Protein AF-A0A930R4G4-F1 (afdb_monomer_lite)

pLDDT: mean 79.92, std 14.01, range [35.41, 93.25]

Radius of gyration: 16.1 Å; chains: 1; bounding box: 49×27×41 Å

Foldseek 3Di:
DDPDDPFWDDKDKDKDADDDDPPDPDARIAMEIETEGEQPDPVVVVVVVSQVVVQVVCCVPPVDHDHHYHYDYPYYDHDDDPPPDDD

Structure (mmCIF, N/CA/C/O backbone):
data_AF-A0A930R4G4-F1
#
_entry.id   AF-A0A930R4G4-F1
#
loop_
_atom_site.group_PDB
_atom_site.id
_atom_site.type_symbol
_atom_site.label_atom_id
_atom_site.label_alt_id
_atom_site.label_comp_id
_atom_site.label_asym_id
_atom_site.label_entity_id
_atom_site.label_seq_id
_atom_site.pdbx_PDB_ins_code
_atom_site.Cartn_x
_atom_site.Cartn_y
_atom_site.Cartn_z
_atom_site.occupancy
_atom_site.B_iso_or_equiv
_atom_site.auth_seq_id
_atom_site.auth_comp_id
_atom_site.auth_asym_id
_atom_site.auth_atom_id
_atom_site.pdbx_PDB_model_num
ATOM 1 N N . THR A 1 1 ? 4.904 -12.625 -1.749 1.00 49.56 1 THR A N 1
ATOM 2 C CA . THR A 1 1 ? 4.841 -12.160 -0.347 1.00 49.56 1 THR A CA 1
ATOM 3 C C . THR A 1 1 ? 3.496 -11.504 -0.117 1.00 49.56 1 THR A C 1
ATOM 5 O O . THR A 1 1 ? 2.980 -10.878 -1.035 1.00 49.56 1 THR A O 1
ATOM 8 N N . THR A 1 2 ? 2.892 -11.722 1.051 1.00 52.66 2 THR A N 1
ATOM 9 C CA . THR A 1 2 ? 1.586 -11.153 1.419 1.00 52.66 2 THR A CA 1
ATOM 10 C C . THR A 1 2 ? 1.818 -9.995 2.372 1.00 52.66 2 THR A C 1
ATOM 12 O O . THR A 1 2 ? 2.558 -10.146 3.343 1.00 52.66 2 THR A O 1
ATOM 15 N N . LEU A 1 3 ? 1.174 -8.859 2.118 1.00 60.91 3 LEU A N 1
ATOM 16 C CA . LEU A 1 3 ? 1.262 -7.698 2.988 1.00 60.91 3 LEU A CA 1
ATOM 17 C C . LEU A 1 3 ? 0.308 -7.880 4.179 1.00 60.91 3 LEU A C 1
ATOM 19 O O . LEU A 1 3 ? -0.846 -7.464 4.139 1.00 60.91 3 LEU A O 1
ATOM 23 N N . ALA A 1 4 ? 0.759 -8.606 5.201 1.00 66.38 4 ALA A N 1
ATOM 24 C CA . ALA A 1 4 ? -0.034 -8.893 6.392 1.00 66.38 4 ALA A CA 1
ATOM 25 C C . ALA A 1 4 ? 0.321 -7.908 7.515 1.00 66.38 4 ALA A C 1
ATOM 27 O O . ALA A 1 4 ? 1.429 -7.940 8.046 1.00 66.38 4 ALA A O 1
ATOM 28 N N . MET A 1 5 ? -0.626 -7.045 7.887 1.00 78.81 5 MET A N 1
ATOM 29 C CA . MET A 1 5 ? -0.522 -6.147 9.040 1.00 78.81 5 MET A CA 1
ATOM 30 C C . MET A 1 5 ? -1.701 -6.392 9.973 1.00 78.81 5 MET A C 1
ATOM 32 O O . MET A 1 5 ? -2.844 -6.403 9.528 1.00 78.81 5 MET A O 1
ATOM 36 N N . GLN A 1 6 ? -1.425 -6.568 11.265 1.00 80.62 6 GLN A N 1
ATOM 37 C CA . GLN A 1 6 ? -2.432 -6.960 12.257 1.00 80.62 6 GLN A CA 1
ATOM 38 C C . GLN A 1 6 ? -3.607 -5.970 12.358 1.00 80.62 6 GLN A C 1
ATOM 40 O O . GLN A 1 6 ? -4.734 -6.382 12.618 1.00 80.62 6 GLN A O 1
ATOM 45 N N . GLU A 1 7 ? -3.353 -4.678 12.140 1.00 85.12 7 GLU A N 1
ATOM 46 C CA . GLU A 1 7 ? -4.356 -3.617 12.304 1.00 85.12 7 GLU A CA 1
ATOM 47 C C . GLU A 1 7 ? -5.135 -3.286 11.017 1.00 85.12 7 GLU A C 1
ATOM 49 O O . GLU A 1 7 ? -6.114 -2.536 11.062 1.00 85.12 7 GLU A O 1
ATOM 54 N N . VAL A 1 8 ? -4.731 -3.860 9.877 1.00 80.19 8 VAL A N 1
ATOM 55 C CA . VAL A 1 8 ? -5.392 -3.689 8.576 1.00 80.19 8 VAL A CA 1
ATOM 56 C C . VAL A 1 8 ? -6.357 -4.850 8.358 1.00 80.19 8 VAL A C 1
ATOM 58 O O . VAL A 1 8 ? -5.958 -6.012 8.351 1.00 80.19 8 VAL A O 1
ATOM 61 N N . ARG A 1 9 ? -7.641 -4.541 8.174 1.00 83.25 9 ARG A N 1
ATOM 62 C CA . ARG A 1 9 ? -8.698 -5.546 7.968 1.00 83.25 9 ARG A CA 1
ATOM 63 C C . ARG A 1 9 ? -8.857 -5.906 6.503 1.00 83.25 9 ARG A C 1
ATOM 65 O O . ARG A 1 9 ? -8.946 -7.075 6.150 1.00 83.25 9 ARG A O 1
ATOM 72 N N . GLU A 1 10 ? -8.899 -4.879 5.669 1.00 82.31 10 GLU A N 1
ATOM 73 C CA . GLU A 1 10 ? -9.066 -4.995 4.230 1.00 82.31 10 GLU A CA 1
ATOM 74 C C . GLU A 1 10 ? -8.161 -3.972 3.558 1.00 82.31 10 GLU A C 1
ATOM 76 O O . GLU A 1 10 ? -7.976 -2.864 4.069 1.00 82.31 10 GLU A O 1
ATOM 81 N N . ALA A 1 11 ? -7.595 -4.356 2.419 1.00 82.38 11 ALA A N 1
ATOM 82 C CA . ALA A 1 11 ? -6.790 -3.485 1.587 1.00 82.38 11 ALA A CA 1
ATOM 83 C C . ALA A 1 11 ? -7.131 -3.737 0.119 1.00 82.38 11 ALA A C 1
ATOM 85 O O . ALA A 1 11 ? -7.127 -4.876 -0.348 1.00 82.38 11 ALA A O 1
ATOM 86 N N . ALA A 1 12 ? -7.395 -2.663 -0.611 1.00 83.81 12 ALA A N 1
ATOM 87 C CA . ALA A 1 12 ? -7.534 -2.664 -2.056 1.00 83.81 12 ALA A CA 1
ATOM 88 C C . ALA A 1 12 ? -6.497 -1.711 -2.648 1.00 83.81 12 ALA A C 1
ATOM 90 O O . ALA A 1 12 ? -6.309 -0.604 -2.144 1.00 83.81 12 ALA A O 1
ATOM 91 N N . ALA A 1 13 ? -5.834 -2.134 -3.721 1.00 85.31 13 ALA A N 1
ATOM 92 C CA . ALA A 1 13 ? -4.802 -1.351 -4.383 1.00 85.31 13 ALA A CA 1
ATOM 93 C C . ALA A 1 13 ? -5.208 -1.025 -5.819 1.00 85.31 13 ALA A C 1
ATOM 95 O O . ALA A 1 13 ? -5.650 -1.903 -6.561 1.00 85.31 13 ALA A O 1
ATOM 96 N N . VAL A 1 14 ? -5.008 0.228 -6.214 1.00 87.19 14 VAL A N 1
ATOM 97 C CA . VAL A 1 14 ? -4.981 0.650 -7.613 1.00 87.19 14 VAL A CA 1
ATOM 98 C C . VAL A 1 14 ? -3.542 1.024 -7.935 1.00 87.19 14 VAL A C 1
ATOM 100 O O . VAL A 1 14 ? -2.956 1.885 -7.281 1.00 87.19 14 VAL A O 1
ATOM 103 N N . ILE A 1 15 ? -2.967 0.350 -8.928 1.00 86.56 15 ILE A N 1
ATOM 104 C CA . ILE A 1 15 ? -1.617 0.627 -9.418 1.00 86.56 15 ILE A CA 1
ATOM 105 C C . ILE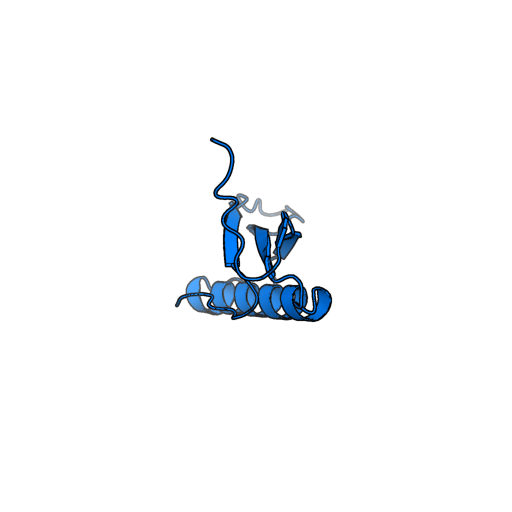 A 1 15 ? -1.763 1.318 -10.763 1.00 86.56 15 ILE A C 1
ATOM 107 O O . ILE A 1 15 ? -2.394 0.781 -11.675 1.00 86.56 15 ILE A O 1
ATOM 111 N N . VAL A 1 16 ? -1.170 2.498 -10.882 1.00 84.00 16 VAL A N 1
ATOM 112 C CA . VAL A 1 16 ? -1.132 3.245 -12.135 1.00 84.00 16 VAL A CA 1
ATOM 113 C C . VAL A 1 16 ? 0.301 3.252 -12.629 1.00 84.00 16 VAL A C 1
ATOM 115 O O . VAL A 1 16 ? 1.212 3.656 -11.908 1.00 84.00 16 VAL A O 1
ATOM 118 N N . VAL A 1 17 ? 0.490 2.797 -13.864 1.00 84.19 17 VAL A N 1
ATOM 119 C CA . VAL A 1 17 ? 1.780 2.786 -14.554 1.00 84.19 17 VAL A CA 1
ATOM 120 C C . VAL A 1 17 ? 1.676 3.735 -15.735 1.00 84.19 17 VAL A C 1
ATOM 122 O O . VAL A 1 17 ? 0.769 3.603 -16.557 1.00 84.19 17 VAL A O 1
ATOM 125 N N . HIS A 1 18 ? 2.587 4.695 -15.807 1.00 79.81 18 HIS A N 1
ATOM 126 C CA . HIS A 1 18 ? 2.664 5.627 -16.921 1.00 79.81 18 HIS A CA 1
ATOM 127 C C . HIS A 1 18 ? 3.723 5.155 -17.914 1.00 79.81 18 HIS A C 1
ATOM 129 O O . HIS A 1 18 ? 4.792 4.683 -17.527 1.00 79.81 18 HIS A O 1
ATOM 135 N N . GLU A 1 19 ? 3.458 5.334 -19.207 1.00 74.25 19 GLU A N 1
ATOM 136 C CA . GLU A 1 19 ? 4.523 5.244 -20.201 1.00 74.25 19 GLU A CA 1
ATOM 137 C C . GLU A 1 19 ? 5.513 6.388 -19.960 1.00 74.25 19 GLU A C 1
ATOM 139 O O . GLU A 1 19 ? 5.176 7.564 -20.131 1.00 74.25 19 GLU A O 1
ATOM 144 N N . GLN A 1 20 ? 6.742 6.055 -19.560 1.00 68.00 20 GLN A N 1
ATOM 145 C CA . GLN A 1 20 ? 7.788 7.059 -19.416 1.00 68.00 20 GLN A CA 1
ATOM 146 C C . GLN A 1 20 ? 8.191 7.581 -20.792 1.00 68.00 20 GLN A C 1
ATOM 148 O O . GLN A 1 20 ? 8.925 6.939 -21.546 1.00 68.00 20 GLN A O 1
ATOM 153 N N . ARG A 1 21 ? 7.728 8.788 -21.119 1.00 72.69 21 ARG A N 1
ATOM 154 C CA . ARG A 1 21 ? 8.333 9.567 -22.199 1.00 72.69 21 ARG A CA 1
ATOM 155 C C . ARG A 1 21 ?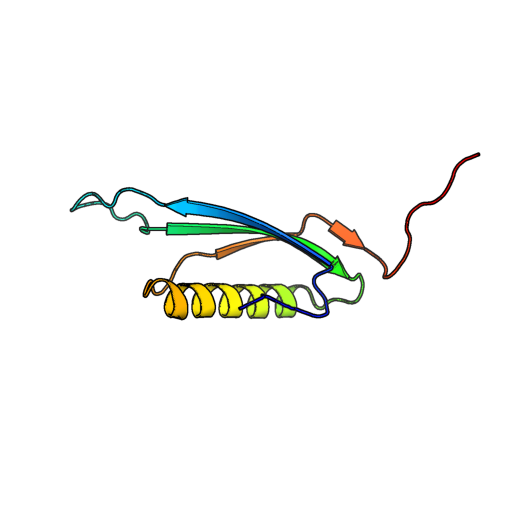 9.678 10.089 -21.714 1.00 72.69 21 ARG A C 1
ATOM 157 O O . ARG A 1 21 ? 9.802 10.477 -20.558 1.00 72.69 21 ARG A O 1
ATOM 164 N N . LYS A 1 22 ? 10.649 10.145 -22.627 1.00 66.75 22 LYS A N 1
ATOM 165 C CA . LYS A 1 22 ? 12.047 10.542 -22.382 1.00 66.75 22 LYS A CA 1
ATOM 166 C C . LYS A 1 22 ? 12.216 11.850 -21.581 1.00 66.75 22 LYS A C 1
ATOM 168 O O . LYS A 1 22 ? 13.230 11.998 -20.914 1.00 66.75 22 LYS A O 1
ATOM 173 N N . ASP A 1 23 ? 11.213 12.730 -21.607 1.00 76.00 23 ASP A N 1
ATOM 174 C CA . ASP A 1 23 ? 11.225 14.048 -20.960 1.00 76.00 23 ASP A CA 1
ATOM 175 C C . ASP A 1 23 ? 10.083 14.245 -19.932 1.00 76.00 23 ASP A C 1
ATOM 177 O O . ASP A 1 23 ? 9.743 15.376 -19.587 1.00 76.00 23 ASP A O 1
ATOM 181 N N . SER A 1 24 ? 9.431 13.170 -19.469 1.00 68.44 24 SER A N 1
ATOM 182 C CA .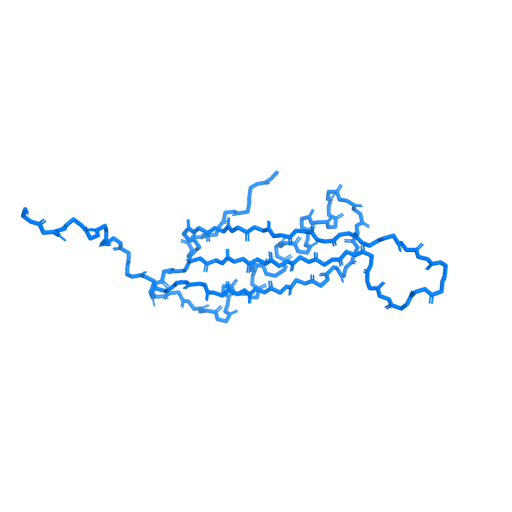 SER A 1 24 ? 8.379 13.271 -18.447 1.00 68.44 24 SER A CA 1
ATOM 183 C C . SER A 1 24 ? 8.986 13.417 -17.050 1.00 68.44 24 SER A C 1
ATOM 185 O O . SER A 1 24 ? 9.850 12.638 -16.656 1.00 68.44 24 SER A O 1
ATOM 187 N N . ALA A 1 25 ? 8.501 14.410 -16.299 1.00 73.12 25 ALA A N 1
ATOM 188 C CA . ALA A 1 25 ? 8.814 14.585 -14.882 1.00 73.12 25 ALA A CA 1
ATOM 189 C C . ALA A 1 25 ? 7.929 13.717 -13.966 1.00 73.12 25 ALA A C 1
ATOM 191 O O . ALA A 1 25 ? 8.123 13.718 -12.750 1.00 73.12 25 ALA A O 1
ATOM 192 N N . ASP A 1 26 ? 6.950 13.004 -14.531 1.00 71.62 26 ASP A N 1
ATOM 193 C CA . ASP A 1 26 ? 6.010 12.209 -13.753 1.00 71.62 26 ASP A CA 1
ATOM 194 C C . ASP A 1 26 ? 6.646 10.879 -13.329 1.00 71.62 26 ASP A C 1
ATOM 196 O O . ASP A 1 26 ? 7.377 10.246 -14.104 1.00 71.62 26 ASP A O 1
ATOM 200 N N . PRO A 1 27 ? 6.355 10.406 -12.107 1.00 73.25 27 PRO A N 1
ATOM 201 C CA . PRO A 1 27 ? 6.848 9.123 -11.648 1.00 73.25 27 PRO A CA 1
ATOM 202 C C . PRO A 1 27 ? 6.317 7.988 -12.549 1.00 73.25 27 PRO A C 1
ATOM 204 O O . PRO A 1 27 ? 5.135 7.990 -12.926 1.00 73.25 27 PRO A O 1
ATOM 207 N N . PRO A 1 28 ? 7.162 6.983 -12.868 1.00 78.69 28 PRO A N 1
ATOM 208 C CA . PRO A 1 28 ? 6.806 5.869 -13.760 1.00 78.69 28 PRO A CA 1
ATOM 209 C C . PRO A 1 28 ? 5.593 5.078 -13.268 1.00 78.69 28 PRO A C 1
ATOM 211 O O . PRO A 1 28 ? 4.890 4.437 -14.047 1.00 78.69 28 PRO A O 1
ATOM 214 N N . MET A 1 29 ? 5.363 5.106 -11.959 1.00 87.25 29 MET A N 1
ATOM 215 C CA . MET A 1 29 ? 4.322 4.363 -11.281 1.00 87.25 29 MET A CA 1
ATOM 216 C C . MET A 1 29 ? 3.880 5.134 -10.042 1.00 87.25 29 MET A C 1
ATOM 218 O O . MET A 1 29 ? 4.706 5.773 -9.395 1.00 87.25 29 MET A O 1
ATOM 222 N N . HIS A 1 30 ? 2.605 5.037 -9.681 1.00 90.38 30 HIS A N 1
ATOM 223 C CA . HIS A 1 30 ? 2.137 5.366 -8.337 1.00 90.38 30 HIS A CA 1
ATOM 224 C C . HIS A 1 30 ? 1.091 4.356 -7.873 1.00 90.38 30 HIS A C 1
ATOM 226 O O . HIS A 1 30 ? 0.461 3.664 -8.679 1.00 90.38 30 HIS A O 1
ATOM 232 N N . ILE A 1 31 ? 0.920 4.270 -6.557 1.00 91.50 31 ILE A N 1
ATOM 233 C CA . ILE A 1 31 ? 0.031 3.300 -5.923 1.00 91.50 31 ILE A CA 1
ATOM 234 C C . ILE A 1 31 ? -0.952 4.040 -5.030 1.00 91.50 31 ILE A C 1
ATOM 236 O O . ILE A 1 31 ? -0.558 4.793 -4.139 1.00 91.50 31 ILE A O 1
ATOM 240 N N . GLU A 1 32 ? -2.239 3.782 -5.235 1.00 93.19 32 GLU A N 1
ATOM 241 C CA . GLU A 1 32 ? -3.292 4.190 -4.315 1.00 93.19 32 GLU A CA 1
ATOM 242 C C . GLU A 1 32 ? -3.799 2.976 -3.538 1.00 93.19 32 GLU A C 1
ATOM 244 O O . GLU A 1 32 ? -4.262 1.993 -4.117 1.00 93.19 32 GLU A O 1
ATOM 249 N N . LEU A 1 33 ? -3.730 3.052 -2.213 1.00 92.00 33 LEU A N 1
ATOM 250 C CA . LEU A 1 33 ? -4.217 2.019 -1.307 1.00 92.00 33 LEU A CA 1
ATOM 251 C C . LEU A 1 33 ? -5.453 2.524 -0.580 1.00 92.00 33 LEU A C 1
ATOM 253 O O . LEU A 1 33 ? -5.427 3.581 0.049 1.00 92.00 33 LEU A O 1
ATOM 257 N N . LYS A 1 34 ? -6.528 1.747 -0.635 1.00 90.88 34 LYS A N 1
ATOM 258 C CA . LYS A 1 34 ? -7.725 1.931 0.182 1.00 90.88 34 LYS A CA 1
ATOM 259 C C . LYS A 1 34 ? -7.727 0.877 1.267 1.00 90.88 34 LYS A C 1
ATOM 261 O O . LYS A 1 34 ? -7.654 -0.307 0.945 1.00 90.88 34 LYS A O 1
ATOM 266 N N . ILE A 1 35 ? -7.786 1.303 2.522 1.00 89.19 35 ILE A N 1
ATOM 267 C CA . ILE A 1 35 ? -7.723 0.386 3.659 1.00 89.19 35 ILE A CA 1
ATOM 268 C C . ILE A 1 35 ? -8.861 0.602 4.645 1.00 89.19 35 ILE A C 1
ATOM 270 O O . ILE A 1 35 ? -9.292 1.731 4.885 1.00 89.19 35 ILE A O 1
ATOM 274 N N . SER A 1 36 ? -9.265 -0.491 5.278 1.00 88.19 36 SER A N 1
ATOM 275 C CA . SER A 1 36 ? -10.105 -0.481 6.473 1.00 88.19 36 SER A CA 1
ATOM 276 C C . SER A 1 36 ? -9.251 -0.875 7.673 1.00 88.19 36 SER A C 1
ATOM 278 O O . SER A 1 36 ? -8.561 -1.899 7.632 1.00 88.19 36 SER A O 1
ATOM 280 N N . ILE A 1 37 ? -9.283 -0.076 8.741 1.00 88.44 37 ILE A N 1
ATOM 281 C CA . ILE A 1 37 ? -8.438 -0.275 9.930 1.00 88.44 37 ILE A CA 1
ATOM 282 C C . ILE A 1 37 ? -9.262 -0.593 11.179 1.00 88.44 37 ILE A C 1
ATOM 284 O O . ILE A 1 37 ? -10.455 -0.289 11.266 1.00 88.44 37 ILE A O 1
ATOM 288 N N . ALA A 1 38 ? -8.629 -1.239 12.155 1.00 86.94 38 ALA A N 1
ATOM 289 C CA . ALA A 1 38 ? -9.220 -1.434 13.475 1.00 86.94 38 ALA A CA 1
ATOM 290 C C . ALA A 1 38 ? -9.377 -0.104 14.246 1.00 86.94 38 ALA A C 1
ATOM 292 O O . ALA A 1 38 ? -8.608 0.830 14.052 1.00 86.94 38 ALA A O 1
ATOM 293 N N . ASP A 1 39 ? -10.370 -0.024 15.133 1.00 81.12 39 ASP A N 1
ATOM 294 C CA . ASP A 1 39 ? -10.685 1.168 15.941 1.00 81.12 39 ASP A CA 1
ATOM 295 C C . ASP A 1 39 ? -9.562 1.635 16.874 1.00 81.12 39 ASP A C 1
ATOM 297 O O . ASP A 1 39 ? -9.388 2.831 17.083 1.00 81.12 39 ASP A O 1
ATOM 301 N N . HIS A 1 40 ? -8.804 0.693 17.424 1.00 79.94 40 HIS A N 1
ATOM 302 C CA . HIS A 1 40 ? -7.675 0.933 18.317 1.00 79.94 40 HIS A CA 1
ATOM 303 C C . HIS A 1 40 ? -6.359 1.143 17.566 1.00 79.94 40 HIS A C 1
ATOM 305 O O . HIS A 1 40 ? -5.325 1.330 18.206 1.00 79.94 40 HIS A O 1
ATOM 311 N N . ALA A 1 41 ? -6.392 1.107 16.231 1.00 82.62 41 ALA A N 1
ATOM 312 C CA . ALA A 1 41 ? -5.195 1.205 15.423 1.00 82.62 41 ALA A CA 1
ATOM 313 C C . ALA A 1 41 ? -4.565 2.594 15.523 1.00 82.62 41 ALA A C 1
ATOM 315 O O . ALA A 1 41 ? -5.236 3.626 15.392 1.00 82.62 41 ALA A O 1
ATOM 316 N N . ALA A 1 42 ? -3.246 2.629 15.683 1.00 87.06 42 ALA A N 1
ATOM 317 C CA . ALA A 1 42 ? -2.493 3.874 15.648 1.00 87.06 42 ALA A CA 1
ATOM 318 C C . ALA A 1 42 ? -2.334 4.322 14.188 1.00 87.06 42 ALA A C 1
ATOM 320 O O . ALA A 1 42 ? -1.327 4.027 13.549 1.00 87.06 42 ALA A O 1
ATOM 321 N N . LEU A 1 43 ? -3.335 5.035 13.653 1.00 86.62 43 LEU A N 1
ATOM 322 C CA . LEU A 1 43 ? -3.443 5.376 12.225 1.00 86.62 43 LEU A CA 1
ATOM 323 C C . LEU A 1 43 ? -2.121 5.849 11.603 1.00 86.62 43 LEU A C 1
ATOM 325 O O . LEU A 1 43 ? -1.724 5.322 10.569 1.00 86.62 43 LEU A O 1
ATOM 329 N N . GLY A 1 44 ? -1.429 6.801 12.238 1.00 87.88 44 GLY A N 1
ATOM 330 C CA . GLY A 1 44 ? -0.152 7.315 11.732 1.00 87.88 44 GLY A CA 1
ATOM 331 C C . GLY A 1 44 ? 0.892 6.209 11.559 1.00 87.88 44 GLY A C 1
ATOM 332 O O . GLY A 1 44 ? 1.440 6.043 10.471 1.00 87.88 44 GLY A O 1
ATOM 333 N N . GLN A 1 45 ? 1.074 5.387 12.595 1.00 89.62 45 GLN A N 1
ATOM 334 C CA . GLN A 1 45 ? 1.998 4.256 12.577 1.00 89.62 45 GLN A CA 1
ATOM 335 C C . GLN A 1 45 ? 1.603 3.217 11.521 1.00 89.62 45 GLN A C 1
ATOM 337 O O . GLN A 1 45 ? 2.460 2.759 10.767 1.00 89.62 45 GLN A O 1
ATOM 342 N N . VAL A 1 46 ? 0.315 2.877 11.418 1.00 89.25 46 VAL A N 1
ATOM 343 C CA . VAL A 1 46 ? -0.182 1.936 10.403 1.00 89.25 46 VAL A CA 1
ATOM 344 C C . VAL A 1 46 ? 0.085 2.460 8.996 1.00 89.25 46 VAL A C 1
ATOM 346 O O . VAL A 1 46 ? 0.593 1.718 8.160 1.00 89.25 46 VAL A O 1
ATOM 349 N N . THR A 1 47 ? -0.210 3.733 8.718 1.00 90.06 47 THR A N 1
ATOM 350 C CA . THR A 1 47 ? 0.014 4.318 7.387 1.00 90.06 47 THR A CA 1
ATOM 351 C C . THR A 1 47 ? 1.492 4.404 7.021 1.00 90.06 47 THR A C 1
ATOM 353 O O . THR A 1 47 ? 1.846 4.148 5.871 1.00 90.06 47 THR A O 1
ATOM 356 N N . GLU A 1 48 ? 2.368 4.704 7.978 1.00 92.31 48 GLU A N 1
ATOM 357 C CA . GLU A 1 48 ? 3.813 4.755 7.752 1.00 92.31 48 GLU A CA 1
ATOM 358 C C . GLU A 1 48 ? 4.381 3.361 7.467 1.00 92.31 48 GLU A C 1
ATOM 360 O O . GLU A 1 48 ? 5.036 3.153 6.445 1.00 92.31 48 GLU A O 1
ATOM 365 N N . GLN A 1 49 ? 4.056 2.381 8.314 1.00 91.75 49 GLN A N 1
ATOM 366 C CA . GLN A 1 49 ? 4.479 0.992 8.127 1.00 91.75 49 GLN A CA 1
ATOM 367 C C . GLN A 1 49 ? 3.954 0.410 6.811 1.00 91.75 49 GLN A C 1
ATOM 369 O O . GLN A 1 49 ? 4.689 -0.273 6.099 1.00 91.75 49 GLN A O 1
ATOM 374 N N . LEU A 1 50 ? 2.699 0.701 6.460 1.00 90.62 50 LEU A N 1
ATOM 375 C CA . LEU A 1 50 ? 2.094 0.260 5.207 1.00 90.62 50 LEU A CA 1
ATOM 376 C C . LEU A 1 50 ? 2.794 0.888 3.996 1.00 90.62 50 LEU A C 1
ATOM 378 O O . LEU A 1 50 ? 3.090 0.185 3.031 1.00 90.62 50 LEU A O 1
ATOM 382 N N . THR A 1 51 ? 3.114 2.182 4.066 1.00 93.00 51 THR A N 1
ATOM 383 C CA . THR A 1 51 ? 3.867 2.891 3.021 1.00 93.00 51 THR A CA 1
ATOM 384 C C . THR A 1 51 ? 5.232 2.245 2.802 1.00 93.00 51 THR A C 1
ATOM 386 O O . THR A 1 51 ? 5.545 1.845 1.681 1.00 93.00 51 THR A O 1
ATOM 389 N N . GLN A 1 52 ? 6.012 2.073 3.873 1.00 92.56 52 GLN A N 1
ATOM 390 C CA . GLN A 1 52 ? 7.349 1.476 3.811 1.00 92.56 52 GLN A CA 1
ATOM 391 C C . GLN A 1 52 ? 7.301 0.037 3.296 1.00 92.56 52 GLN A C 1
ATOM 393 O O . GLN A 1 52 ? 8.076 -0.337 2.419 1.00 92.56 52 GLN A O 1
ATOM 398 N N . SER A 1 53 ? 6.360 -0.764 3.801 1.00 91.69 53 SER A N 1
ATOM 399 C CA . SER A 1 53 ? 6.205 -2.157 3.389 1.00 91.69 53 SER A CA 1
ATOM 400 C C . SER A 1 53 ? 5.885 -2.260 1.899 1.00 91.69 53 SER A C 1
ATOM 402 O O . SER A 1 53 ? 6.521 -3.035 1.188 1.00 91.69 53 SER A O 1
ATOM 404 N N . VAL A 1 54 ? 4.959 -1.444 1.392 1.00 90.62 54 VAL A N 1
ATOM 405 C CA . VAL A 1 54 ? 4.580 -1.448 -0.029 1.00 90.62 54 VAL A CA 1
ATOM 406 C C . VAL 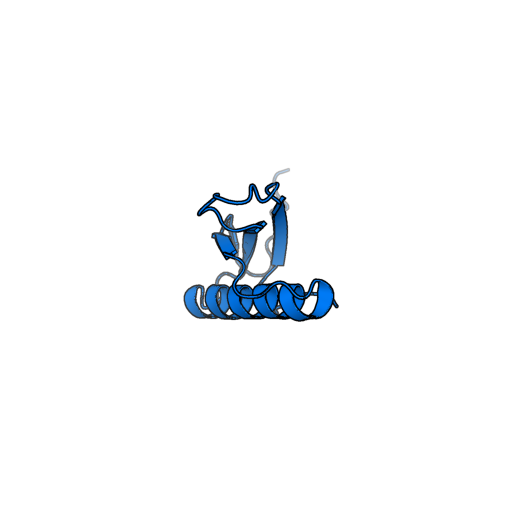A 1 54 ? 5.739 -0.991 -0.907 1.00 90.62 54 VAL A C 1
ATOM 408 O O . VAL A 1 54 ? 6.041 -1.659 -1.893 1.00 90.62 54 VAL A O 1
ATOM 411 N N . GLN A 1 55 ? 6.428 0.091 -0.541 1.00 91.81 55 GLN A N 1
ATOM 412 C CA . GLN A 1 55 ? 7.599 0.567 -1.283 1.00 91.81 55 GLN A CA 1
ATOM 413 C C . GLN A 1 55 ? 8.705 -0.488 -1.337 1.00 91.81 55 GLN A C 1
ATOM 415 O O . GLN A 1 55 ? 9.235 -0.763 -2.413 1.00 91.81 55 GLN A O 1
ATOM 420 N N . GLN A 1 56 ? 9.002 -1.130 -0.205 1.00 91.31 56 GLN A N 1
ATOM 421 C CA . GLN A 1 56 ? 10.006 -2.186 -0.131 1.00 91.31 56 GLN A CA 1
ATOM 422 C C . GLN A 1 56 ? 9.628 -3.383 -1.009 1.00 91.31 56 GLN A C 1
ATOM 424 O O . GLN A 1 56 ? 10.448 -3.847 -1.795 1.00 91.31 56 GLN A O 1
ATOM 429 N N . HIS A 1 57 ? 8.382 -3.853 -0.933 1.00 89.62 57 HIS A N 1
ATOM 430 C CA . HIS A 1 57 ? 7.922 -4.986 -1.741 1.00 89.62 57 HIS A CA 1
ATOM 431 C C . HIS A 1 57 ? 7.976 -4.686 -3.240 1.00 89.62 57 HIS A C 1
ATOM 433 O O . HIS A 1 57 ? 8.355 -5.545 -4.033 1.00 89.62 57 HIS A O 1
ATOM 439 N N . ILE A 1 58 ? 7.607 -3.471 -3.642 1.00 89.44 58 ILE A N 1
ATOM 440 C CA . ILE A 1 58 ? 7.682 -3.052 -5.043 1.00 89.44 58 ILE A CA 1
ATOM 441 C C . ILE A 1 58 ? 9.132 -2.990 -5.511 1.00 89.44 58 ILE A C 1
ATOM 443 O O . ILE A 1 58 ? 9.439 -3.478 -6.598 1.00 89.44 58 ILE A O 1
ATOM 447 N N . HIS A 1 59 ? 10.032 -2.470 -4.684 1.00 89.81 59 HIS A N 1
ATOM 448 C CA . HIS A 1 59 ? 11.454 -2.470 -4.991 1.00 89.81 59 HIS A CA 1
ATOM 449 C C . HIS A 1 59 ? 12.016 -3.896 -5.112 1.00 89.81 59 HIS A C 1
ATOM 451 O O . HIS A 1 59 ? 12.702 -4.200 -6.083 1.00 89.81 59 HIS A O 1
ATOM 457 N N . GLU A 1 60 ? 11.684 -4.801 -4.192 1.00 90.62 60 GLU A N 1
ATOM 458 C CA . GLU A 1 60 ? 12.161 -6.191 -4.217 1.00 90.62 60 GLU A CA 1
ATOM 459 C C . GLU A 1 60 ? 11.650 -6.989 -5.421 1.00 90.62 60 GLU A C 1
ATOM 461 O O . GLU A 1 60 ? 12.386 -7.799 -5.982 1.00 90.62 60 GLU A O 1
ATOM 466 N N . VAL A 1 61 ? 10.390 -6.784 -5.815 1.00 88.56 61 VAL A N 1
ATOM 467 C CA . VAL A 1 61 ? 9.747 -7.570 -6.880 1.00 88.56 61 VAL A CA 1
ATOM 468 C C . VAL A 1 61 ? 9.974 -6.956 -8.260 1.00 88.56 61 VAL A C 1
ATOM 470 O O . VAL A 1 61 ? 10.166 -7.690 -9.228 1.00 88.56 61 VAL A O 1
ATOM 473 N N . LEU A 1 62 ? 9.927 -5.626 -8.369 1.00 86.69 62 LEU A N 1
ATOM 474 C CA . LEU A 1 62 ? 9.950 -4.907 -9.648 1.00 86.69 62 LEU A CA 1
ATOM 475 C C . LEU A 1 62 ? 11.239 -4.108 -9.876 1.00 86.69 62 LEU A C 1
ATOM 477 O O . LEU A 1 62 ? 11.439 -3.603 -10.978 1.00 86.69 62 LEU A O 1
ATOM 481 N N . GLY A 1 63 ? 12.106 -3.962 -8.870 1.00 88.00 63 GLY A N 1
ATOM 482 C CA . GLY A 1 63 ? 13.324 -3.151 -8.970 1.00 88.00 63 GLY A CA 1
ATOM 483 C C . GLY A 1 63 ? 13.062 -1.645 -9.056 1.00 88.00 63 GLY A C 1
ATOM 484 O O . GLY A 1 63 ? 13.959 -0.891 -9.423 1.00 88.00 63 GLY A O 1
ATOM 485 N N . VAL A 1 64 ? 11.839 -1.192 -8.752 1.00 84.81 64 VAL A N 1
ATOM 486 C CA . VAL A 1 64 ? 11.458 0.225 -8.826 1.00 84.81 64 VAL A CA 1
ATOM 487 C C . VAL A 1 64 ? 11.612 0.864 -7.450 1.00 84.81 64 VAL A C 1
ATOM 489 O O . VAL A 1 64 ? 10.935 0.475 -6.501 1.00 84.81 64 VAL A O 1
ATOM 492 N N . ALA A 1 65 ? 12.502 1.848 -7.345 1.00 83.06 65 ALA A N 1
ATOM 493 C CA . ALA A 1 65 ? 12.701 2.625 -6.127 1.00 83.06 65 ALA A CA 1
ATOM 494 C C . ALA A 1 65 ? 11.733 3.819 -6.053 1.00 83.06 65 ALA A C 1
ATOM 496 O O . ALA A 1 65 ? 11.250 4.303 -7.075 1.00 83.06 65 ALA A O 1
ATOM 497 N N . GLU A 1 66 ? 11.476 4.294 -4.831 1.00 79.94 66 GLU A N 1
ATOM 498 C CA . GLU A 1 66 ? 10.802 5.575 -4.554 1.00 79.94 66 GLU A CA 1
ATOM 499 C C . GLU A 1 66 ? 9.400 5.737 -5.173 1.00 79.94 66 GLU A C 1
ATOM 501 O O . GLU A 1 66 ? 8.960 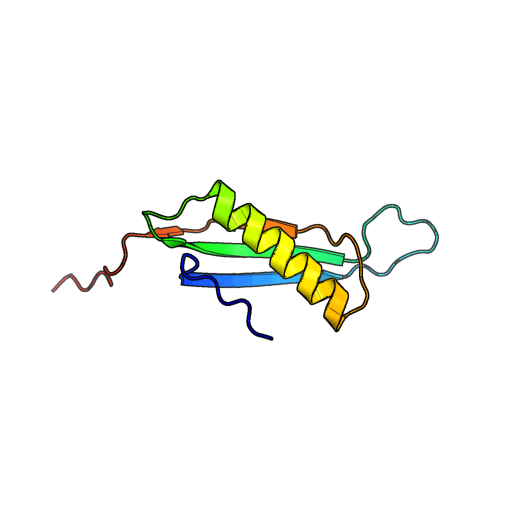6.846 -5.474 1.00 79.94 66 GLU A O 1
ATOM 506 N N . VAL A 1 67 ? 8.655 4.637 -5.332 1.00 88.81 67 VAL A N 1
ATOM 507 C CA . VAL A 1 67 ? 7.277 4.695 -5.841 1.00 88.81 67 VAL A CA 1
ATOM 508 C C . VAL A 1 67 ? 6.390 5.490 -4.871 1.00 88.81 67 VAL A C 1
ATOM 510 O O . VAL A 1 67 ? 6.301 5.129 -3.690 1.00 88.81 67 VAL A O 1
ATOM 513 N N . PRO A 1 68 ? 5.700 6.549 -5.335 1.00 91.38 68 PRO A N 1
ATOM 514 C CA . PRO A 1 68 ? 4.739 7.270 -4.515 1.00 91.38 68 PRO A CA 1
ATOM 515 C C . PRO A 1 68 ? 3.580 6.361 -4.107 1.00 91.38 68 PRO A C 1
ATOM 517 O O . PRO A 1 68 ? 2.912 5.759 -4.954 1.00 91.38 68 PRO A O 1
ATOM 520 N N . VAL A 1 69 ? 3.324 6.297 -2.802 1.00 92.81 69 VAL A N 1
ATOM 521 C CA . VAL A 1 69 ? 2.198 5.562 -2.222 1.00 92.81 69 VAL A CA 1
ATOM 522 C C . VAL A 1 69 ? 1.266 6.557 -1.551 1.00 92.81 69 VAL A C 1
ATOM 524 O O . VAL A 1 69 ? 1.679 7.354 -0.711 1.00 92.81 69 VAL A O 1
ATOM 527 N N . LYS A 1 70 ? -0.011 6.495 -1.911 1.00 93.25 70 LYS A N 1
ATOM 528 C CA . LYS A 1 70 ? -1.076 7.284 -1.301 1.00 93.25 70 LYS A CA 1
ATOM 529 C C . LYS A 1 70 ? -2.048 6.343 -0.615 1.00 93.25 70 LYS A C 1
ATOM 531 O O . LYS A 1 70 ? -2.639 5.480 -1.258 1.00 93.25 70 LYS A O 1
ATOM 536 N N . ILE A 1 71 ? -2.242 6.527 0.685 1.00 92.31 71 ILE A N 1
ATOM 537 C CA . ILE A 1 71 ? -3.152 5.703 1.481 1.00 92.31 71 ILE A CA 1
ATOM 538 C C . ILE A 1 71 ? -4.406 6.511 1.800 1.00 92.31 71 ILE A C 1
ATOM 540 O O . ILE A 1 71 ? -4.332 7.637 2.283 1.00 92.31 71 ILE A O 1
ATOM 544 N N . SER A 1 72 ? -5.565 5.925 1.523 1.00 90.75 72 SER A N 1
ATOM 545 C CA . SER A 1 72 ? -6.882 6.434 1.895 1.00 90.75 72 SER A CA 1
ATOM 546 C C . SER A 1 72 ? -7.537 5.442 2.847 1.00 90.75 72 SER A C 1
ATOM 548 O O . SER A 1 72 ? -7.751 4.284 2.491 1.00 90.75 72 SER A O 1
ATOM 550 N N . VAL A 1 73 ? -7.870 5.882 4.056 1.00 88.44 73 VAL A N 1
ATOM 551 C CA . VAL A 1 73 ? -8.628 5.051 4.997 1.00 88.44 73 VAL A CA 1
ATOM 552 C C . VAL A 1 73 ? -10.107 5.204 4.692 1.00 88.44 73 VAL A C 1
ATOM 554 O O . VAL A 1 73 ? -10.646 6.306 4.774 1.00 88.44 73 VAL A O 1
ATOM 557 N N . THR A 1 74 ? -10.748 4.111 4.292 1.00 86.88 74 THR A N 1
ATOM 558 C CA . THR A 1 74 ? -12.165 4.101 3.923 1.00 86.88 74 THR A CA 1
ATOM 559 C C . THR A 1 74 ? -13.062 3.849 5.124 1.00 86.88 74 THR A C 1
ATOM 561 O O . THR A 1 74 ? -14.152 4.407 5.178 1.00 86.88 74 THR A O 1
ATOM 564 N N . GLU A 1 75 ? -12.602 3.062 6.102 1.00 84.94 75 GLU A N 1
ATOM 565 C CA . GLU A 1 75 ? -13.367 2.738 7.309 1.00 84.94 75 GLU A CA 1
ATOM 566 C C . GLU A 1 75 ? -12.456 2.557 8.535 1.00 84.94 75 GLU A C 1
ATOM 568 O O . GLU A 1 75 ? -11.345 2.030 8.433 1.00 84.94 75 GLU A O 1
ATOM 573 N N . ILE A 1 76 ? -12.954 2.965 9.708 1.00 82.25 76 ILE A N 1
ATOM 574 C CA . ILE A 1 76 ? -12.350 2.705 11.024 1.00 82.25 76 ILE A CA 1
ATOM 575 C C . ILE A 1 76 ? -13.398 1.961 11.853 1.00 82.25 76 ILE A C 1
ATOM 577 O O . ILE A 1 76 ? -14.439 2.528 12.188 1.00 82.25 76 ILE A O 1
ATOM 581 N N . GLY A 1 77 ? -13.160 0.680 12.136 1.00 75.12 77 GLY A N 1
ATOM 582 C CA . GLY A 1 77 ? -14.176 -0.210 12.702 1.00 75.12 77 GLY A CA 1
ATOM 583 C C . GLY A 1 77 ? -13.728 -0.939 13.963 1.00 75.12 77 GLY A C 1
ATOM 584 O O . GLY A 1 77 ? -12.621 -1.481 14.025 1.00 75.12 77 GLY A O 1
ATOM 585 N N . ALA A 1 78 ? -14.632 -1.017 14.945 1.00 59.69 78 ALA A N 1
ATOM 586 C CA . ALA A 1 78 ? -14.454 -1.851 16.127 1.00 59.69 78 ALA A CA 1
ATOM 587 C C . ALA A 1 78 ? -14.267 -3.312 15.722 1.00 59.69 78 ALA A C 1
ATOM 589 O O . ALA A 1 78 ? -14.938 -3.824 14.818 1.00 59.69 78 ALA A O 1
ATOM 590 N N . SER A 1 79 ? -13.330 -3.988 16.381 1.00 56.84 79 SER A N 1
ATOM 591 C CA . SER A 1 79 ? -13.088 -5.399 16.127 1.00 56.84 79 SER A CA 1
ATOM 592 C C . SER A 1 79 ? -14.319 -6.237 16.416 1.00 56.84 79 SER A C 1
ATOM 594 O O . SER A 1 79 ? -14.632 -6.522 17.561 1.00 56.84 79 SER A O 1
ATOM 596 N N . GLY A 1 80 ? -15.017 -6.620 15.346 1.00 57.91 80 GLY A N 1
ATOM 597 C CA . GLY A 1 80 ? -16.197 -7.461 15.427 1.00 57.91 80 GLY A CA 1
ATOM 598 C C . GLY A 1 80 ? -17.467 -6.678 15.737 1.00 57.91 80 GLY A C 1
ATOM 599 O O . GLY A 1 80 ? -17.970 -6.688 16.850 1.00 57.91 80 GLY A O 1
ATOM 600 N N . ALA A 1 81 ? -18.072 -6.111 14.703 1.00 45.25 81 ALA A N 1
ATOM 601 C CA . ALA A 1 81 ? -19.522 -6.093 14.611 1.00 45.25 81 ALA A CA 1
ATOM 602 C C . ALA A 1 81 ? -19.884 -6.189 13.135 1.00 45.25 81 ALA A C 1
ATOM 604 O O . ALA A 1 81 ? -20.169 -5.195 12.471 1.00 45.25 81 ALA A O 1
ATOM 605 N N . ALA A 1 82 ? -19.906 -7.424 12.626 1.00 48.09 82 ALA A N 1
ATOM 606 C CA . ALA A 1 82 ? -20.905 -7.747 11.625 1.00 48.09 82 ALA A CA 1
ATOM 607 C C . ALA A 1 82 ? -22.223 -7.192 12.170 1.00 48.09 82 ALA A C 1
ATOM 609 O O . ALA A 1 82 ? -22.723 -7.679 13.187 1.00 48.09 82 ALA A O 1
ATOM 610 N N . LYS A 1 83 ? -22.754 -6.133 11.556 1.00 50.12 83 LYS A N 1
ATOM 611 C CA . LYS A 1 83 ? -24.107 -5.673 11.845 1.00 50.12 83 LYS A CA 1
ATOM 612 C C . LYS A 1 83 ? -25.067 -6.742 11.323 1.00 50.12 83 LYS A C 1
ATOM 614 O O . LYS A 1 83 ? -25.686 -6.588 10.281 1.00 50.12 83 LYS A O 1
ATOM 619 N N . ARG A 1 84 ? -25.179 -7.865 12.036 1.00 64.12 84 ARG A N 1
ATOM 620 C CA . ARG A 1 84 ? -26.397 -8.668 12.014 1.00 64.12 84 ARG A CA 1
ATOM 621 C C . ARG A 1 84 ? -27.415 -7.905 12.844 1.00 64.12 84 ARG A C 1
ATOM 623 O O . ARG A 1 84 ? -27.352 -7.957 14.068 1.00 64.12 84 ARG A O 1
ATOM 630 N N . SER A 1 85 ? -28.296 -7.165 12.180 1.00 43.69 85 SER A N 1
ATOM 631 C CA . SER A 1 85 ? -29.693 -6.880 12.568 1.00 43.69 85 SER A CA 1
ATOM 632 C C . SER A 1 85 ? -30.261 -5.875 11.556 1.00 43.69 85 SER A C 1
ATOM 634 O O . SER A 1 85 ? -29.574 -4.932 11.183 1.00 43.69 85 SER A O 1
ATOM 636 N N . VAL A 1 86 ? -31.463 -6.063 11.009 1.00 35.41 86 VAL A N 1
ATOM 637 C CA . VAL A 1 86 ? -32.738 -6.181 11.737 1.00 35.41 86 VAL A CA 1
ATOM 638 C C . VAL A 1 86 ? -33.701 -7.180 11.065 1.00 35.41 86 VAL A C 1
ATOM 640 O O . VAL A 1 86 ? -33.709 -7.273 9.844 1.00 35.41 86 VAL A O 1
ATOM 643 N N . ALA A 1 87 ? -34.435 -7.888 11.940 1.00 41.12 87 ALA A N 1
ATOM 644 C CA . ALA A 1 87 ? -35.690 -8.658 11.820 1.00 41.12 87 ALA A CA 1
ATOM 645 C C . ALA A 1 87 ? -36.223 -9.062 10.435 1.00 41.12 87 ALA A C 1
ATOM 647 O O . ALA A 1 87 ? -36.559 -8.165 9.633 1.00 41.12 87 ALA A O 1
#

Secondary structure (DSSP, 8-state):
-----TTEEEEEEEEEE----TT--S-SEEEEEEE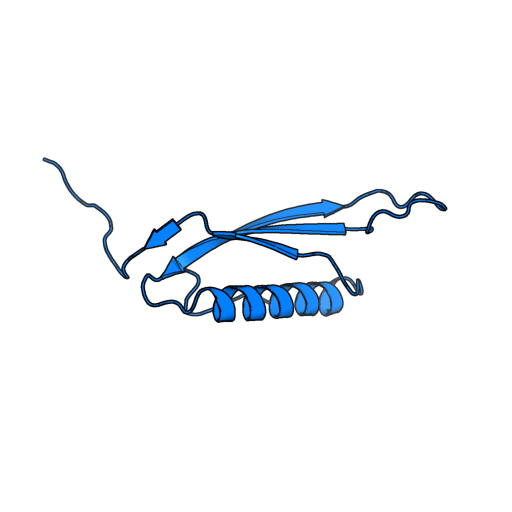EEETT--HHHHHHHHHHHHHHHHHHHH---S--EEEEEEEEE-S--------

Sequence (87 aa):
TTLAMQEVREAAAVIVVHEQRKDSADPPMHIELKISIADHAALGQVTEQLTQSVQQHIHEVLGVAEVPVKISVTEIGASGAAKRSVA